Protein AF-A0A2D3D6B4-F1 (afdb_monomer_lite)

Secondary structure (DSSP, 8-state):
--SHHHHHHHHHHHHHHHTT--GGGEEEEEEEETTEEEEEEEETT----HHHHHHSPTT-EEEEEEE-SSS-EEE-SSS---EEEEEEE-HHHHHHHHTTTTSSB-TTSEEEE-HHHHHHHTT-----TTTTTSSTT-------

pLDDT: mean 71.55, std 16.67, range [32.75, 90.31]

Organism: NCBI:txid35760

Foldseek 3Di:
DPPVVLVQLLQLLLLCVVQVHFCLQKWKKWFADVPDIFIWIKRFQDDRDPSSQVSHDPQKGKWFWADDPPFKIATEPDDPGVTGIITGHHNVRVVCRDVRVRRIGGNVRMDTDGQVNVCVVVVHDDDPSGSPPSCVVPDDDDDD

Structure (mmCIF, N/CA/C/O backbone):
data_AF-A0A2D3D6B4-F1
#
_entry.id   AF-A0A2D3D6B4-F1
#
loop_
_atom_site.group_PDB
_atom_site.id
_atom_site.type_symbol
_atom_site.label_atom_id
_atom_site.label_alt_id
_atom_site.label_comp_id
_atom_site.label_asym_id
_atom_site.label_entity_id
_atom_site.label_seq_id
_atom_site.pdbx_PDB_ins_code
_atom_site.Cartn_x
_atom_site.Cartn_y
_atom_site.Cartn_z
_atom_site.occupancy
_atom_site.B_iso_or_equiv
_atom_site.auth_seq_id
_atom_site.auth_comp_id
_atom_site.auth_asym_id
_atom_site.auth_atom_id
_atom_site.pdbx_PDB_model_num
ATOM 1 N N . MET A 1 1 ? 19.799 8.326 -3.200 1.00 36.59 1 MET A N 1
ATOM 2 C CA . MET A 1 1 ? 18.334 8.501 -3.105 1.00 36.59 1 MET A CA 1
ATOM 3 C C . MET A 1 1 ? 17.782 7.408 -2.190 1.00 36.59 1 MET A C 1
ATOM 5 O O . MET A 1 1 ? 17.103 6.511 -2.661 1.00 36.59 1 MET A O 1
ATOM 9 N N . HIS A 1 2 ? 18.175 7.403 -0.911 1.00 46.06 2 HIS A N 1
ATOM 10 C CA . HIS A 1 2 ? 17.950 6.266 0.005 1.00 46.06 2 HIS A CA 1
ATOM 11 C C . HIS A 1 2 ? 17.433 6.697 1.392 1.00 46.06 2 HIS A C 1
ATOM 13 O O . HIS A 1 2 ? 17.432 5.892 2.316 1.00 46.06 2 HIS A O 1
ATOM 19 N N . GLU A 1 3 ? 17.001 7.954 1.540 1.00 49.09 3 GLU A N 1
ATOM 20 C CA . GLU A 1 3 ? 16.430 8.499 2.786 1.00 49.09 3 GLU A CA 1
ATOM 21 C C . GLU A 1 3 ? 14.891 8.407 2.791 1.00 49.09 3 GLU A C 1
ATOM 23 O O . GLU A 1 3 ? 14.293 8.149 3.835 1.00 49.09 3 GLU A O 1
ATOM 28 N N . ASP A 1 4 ? 14.267 8.474 1.610 1.00 57.06 4 ASP A N 1
ATOM 29 C CA . ASP A 1 4 ? 12.810 8.534 1.437 1.00 57.06 4 ASP A CA 1
ATOM 30 C C . ASP A 1 4 ? 12.082 7.308 2.027 1.00 57.06 4 ASP A C 1
ATOM 32 O O . ASP A 1 4 ? 11.051 7.442 2.678 1.00 57.06 4 ASP A O 1
ATOM 36 N N . GLY A 1 5 ? 12.651 6.102 1.904 1.00 60.09 5 GLY A N 1
ATOM 37 C CA . GLY A 1 5 ? 12.009 4.872 2.392 1.00 60.09 5 GLY A CA 1
ATOM 38 C C . GLY A 1 5 ? 11.887 4.768 3.922 1.00 60.09 5 GLY A C 1
ATOM 39 O O . GLY A 1 5 ? 10.937 4.159 4.415 1.00 60.09 5 GLY A O 1
ATOM 40 N N . TYR A 1 6 ? 12.815 5.368 4.681 1.00 60.50 6 TYR A N 1
ATOM 41 C CA . TYR A 1 6 ? 12.760 5.390 6.152 1.00 60.50 6 TYR A CA 1
ATOM 42 C C . TYR A 1 6 ? 11.747 6.414 6.668 1.00 60.50 6 TYR A C 1
ATOM 44 O O . TYR A 1 6 ? 11.043 6.140 7.642 1.00 60.50 6 TYR A O 1
ATOM 52 N N . GLU A 1 7 ? 11.667 7.576 6.019 1.00 65.94 7 GLU A N 1
ATOM 53 C CA . GLU A 1 7 ? 10.713 8.629 6.372 1.00 65.94 7 GLU A CA 1
ATOM 54 C C . GLU A 1 7 ? 9.274 8.185 6.078 1.00 65.94 7 GLU A C 1
ATOM 56 O O . GLU A 1 7 ? 8.397 8.306 6.936 1.00 65.94 7 GLU A O 1
ATOM 61 N N . GLU A 1 8 ? 9.054 7.560 4.918 1.00 72.56 8 GLU A N 1
ATOM 62 C CA . GLU A 1 8 ? 7.771 6.965 4.543 1.00 72.56 8 GLU A CA 1
ATOM 63 C C . GLU A 1 8 ? 7.314 5.902 5.551 1.00 72.56 8 GLU A C 1
ATOM 65 O O . GLU A 1 8 ? 6.176 5.932 6.021 1.00 72.56 8 GLU A O 1
ATOM 70 N N . MET A 1 9 ? 8.211 4.988 5.933 1.00 73.00 9 MET A N 1
ATOM 71 C CA . MET A 1 9 ? 7.922 3.969 6.943 1.00 73.00 9 MET A CA 1
ATOM 72 C C . MET A 1 9 ? 7.570 4.596 8.297 1.00 73.00 9 MET A C 1
ATOM 74 O O . MET A 1 9 ? 6.582 4.203 8.915 1.00 73.00 9 MET A O 1
ATOM 78 N N . GLY A 1 10 ? 8.364 5.568 8.757 1.00 74.81 10 GLY A N 1
ATOM 79 C CA . GLY A 1 10 ? 8.144 6.251 10.032 1.00 74.81 10 GLY A CA 1
ATOM 80 C C . GLY A 1 10 ? 6.776 6.929 10.100 1.00 74.81 10 GLY A C 1
ATOM 81 O O . GLY A 1 10 ? 6.076 6.803 11.104 1.00 74.81 10 GLY A O 1
ATOM 82 N N . ALA A 1 11 ? 6.352 7.567 9.009 1.00 78.75 11 ALA A N 1
ATOM 83 C CA . ALA A 1 11 ? 5.057 8.231 8.933 1.00 78.75 11 ALA A CA 1
ATOM 84 C C . ALA A 1 11 ? 3.875 7.241 8.943 1.00 78.75 11 ALA A C 1
ATOM 86 O O . ALA A 1 11 ? 2.860 7.488 9.597 1.00 78.75 11 ALA A O 1
ATOM 87 N N . VAL A 1 12 ? 3.999 6.098 8.258 1.00 80.19 12 VAL A N 1
ATOM 88 C CA . VAL A 1 12 ? 2.974 5.036 8.292 1.00 80.19 12 VAL A CA 1
ATOM 89 C C . VAL A 1 12 ? 2.881 4.416 9.681 1.00 80.19 12 VAL A C 1
ATOM 91 O O . VAL A 1 12 ? 1.786 4.229 10.203 1.00 80.19 12 VAL A O 1
ATOM 94 N N . CYS A 1 13 ? 4.026 4.145 10.293 1.00 79.38 13 CYS A N 1
ATOM 95 C CA . CYS A 1 13 ? 4.139 3.680 11.665 1.00 79.38 13 CYS A CA 1
ATOM 96 C C . CYS A 1 13 ? 3.407 4.593 12.656 1.00 79.38 13 CYS A C 1
ATOM 98 O O . CYS A 1 13 ? 2.530 4.130 13.385 1.00 79.38 13 CYS A O 1
ATOM 100 N N . GLU A 1 14 ? 3.703 5.895 12.633 1.00 80.62 14 GLU A N 1
ATOM 101 C CA . GLU A 1 14 ? 3.039 6.872 13.502 1.00 80.62 14 GLU A CA 1
ATOM 102 C C . GLU A 1 14 ? 1.520 6.889 13.258 1.00 80.62 14 GLU A C 1
ATOM 104 O O . GLU A 1 14 ? 0.727 6.930 14.201 1.00 80.62 14 GLU A O 1
ATOM 109 N N . ALA A 1 15 ? 1.090 6.806 11.996 1.00 83.56 15 ALA A N 1
ATOM 110 C CA . ALA A 1 15 ? -0.325 6.761 11.648 1.00 83.56 15 ALA A CA 1
ATOM 111 C C . ALA A 1 15 ? -1.033 5.513 12.206 1.00 83.56 15 ALA A C 1
ATOM 113 O O . ALA A 1 15 ? -2.159 5.616 12.702 1.00 83.56 15 ALA A O 1
ATOM 114 N N . LEU A 1 16 ? -0.382 4.346 12.146 1.00 80.62 16 LEU A N 1
ATOM 115 C CA . LEU A 1 16 ? -0.897 3.090 12.695 1.00 80.62 16 LEU A CA 1
ATOM 116 C C . LEU A 1 16 ? -0.987 3.144 14.221 1.00 80.62 16 LEU A C 1
ATOM 118 O O . LEU A 1 16 ? -2.049 2.852 14.773 1.00 80.62 16 LEU A O 1
ATOM 122 N N . GLU A 1 17 ? 0.069 3.605 14.892 1.00 81.62 17 GLU A N 1
ATOM 123 C CA . GLU A 1 17 ? 0.101 3.759 16.349 1.00 81.62 17 GLU A CA 1
ATOM 124 C C . GLU A 1 17 ? -0.995 4.714 16.840 1.00 81.62 17 GLU A C 1
ATOM 126 O O . GLU A 1 17 ? -1.766 4.378 17.742 1.00 81.62 17 GLU A O 1
ATOM 131 N N . ARG A 1 18 ? -1.144 5.879 16.194 1.00 79.94 18 ARG A N 1
ATOM 132 C CA . ARG A 1 18 ? -2.207 6.853 16.506 1.00 79.94 18 ARG A CA 1
ATOM 133 C C . ARG A 1 18 ? -3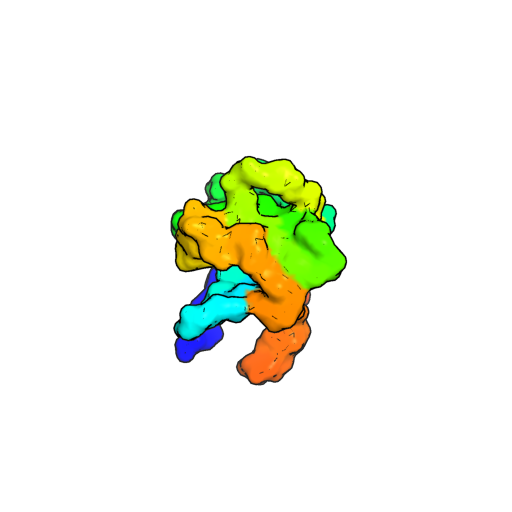.608 6.294 16.291 1.00 79.94 18 ARG A C 1
ATOM 135 O O . ARG A 1 18 ? -4.549 6.719 16.961 1.00 79.94 18 ARG A O 1
ATOM 142 N N . ALA A 1 19 ? -3.755 5.367 15.353 1.00 77.38 19 ALA A N 1
ATOM 143 C CA . ALA A 1 19 ? -5.009 4.688 15.071 1.00 77.38 19 ALA A CA 1
ATOM 144 C C . ALA A 1 19 ? -5.258 3.460 15.966 1.00 77.38 19 ALA A C 1
ATOM 146 O O . ALA A 1 19 ? -6.338 2.873 15.872 1.00 77.38 19 ALA A O 1
ATOM 147 N N . GLY A 1 20 ? -4.300 3.084 16.824 1.00 73.31 20 GLY A N 1
ATOM 148 C CA . GLY A 1 20 ? -4.368 1.894 17.674 1.00 73.31 20 GLY A CA 1
ATOM 149 C C . GLY A 1 20 ? -4.194 0.576 16.911 1.00 73.31 20 GLY A C 1
ATOM 150 O O . GLY A 1 20 ? -4.657 -0.459 17.387 1.00 73.31 20 GLY A O 1
ATOM 151 N N . ALA A 1 21 ? -3.584 0.611 15.724 1.00 77.12 21 ALA A N 1
ATOM 152 C CA . ALA A 1 21 ? -3.255 -0.567 14.931 1.00 77.12 21 ALA A CA 1
ATOM 153 C C . ALA A 1 21 ? -1.827 -1.036 15.246 1.00 77.12 21 ALA A C 1
ATOM 155 O O . ALA A 1 21 ? -0.931 -0.213 15.413 1.00 77.12 21 ALA A O 1
ATOM 156 N N . ASP A 1 22 ? -1.615 -2.352 15.317 1.00 73.88 22 ASP A N 1
ATOM 157 C CA . ASP A 1 22 ? -0.285 -2.920 15.555 1.00 73.88 22 ASP A CA 1
ATOM 158 C C . ASP A 1 22 ? 0.553 -2.872 14.262 1.00 73.88 22 ASP A C 1
ATOM 160 O O . ASP A 1 22 ? 0.182 -3.517 13.275 1.00 73.88 22 ASP A O 1
ATOM 164 N N . PRO A 1 23 ? 1.681 -2.139 14.237 1.00 72.62 23 PRO A N 1
ATOM 165 C CA . PRO A 1 23 ? 2.540 -2.071 13.064 1.00 72.62 23 PRO A CA 1
ATOM 166 C C . PRO A 1 23 ? 3.431 -3.310 12.885 1.00 72.62 23 PRO A C 1
ATOM 168 O O . PRO A 1 23 ? 4.059 -3.447 11.839 1.00 72.62 23 PRO A O 1
ATOM 171 N N . ARG A 1 24 ? 3.498 -4.241 13.851 1.00 70.44 24 ARG A N 1
ATOM 172 C CA . ARG A 1 24 ? 4.396 -5.418 13.800 1.00 70.44 24 ARG A CA 1
ATOM 173 C C . ARG A 1 24 ? 4.105 -6.391 12.656 1.00 70.44 24 ARG A C 1
ATOM 175 O O . ARG A 1 24 ? 4.956 -7.215 12.336 1.00 70.44 24 ARG A O 1
ATOM 182 N N . GLY A 1 25 ? 2.916 -6.313 12.060 1.00 71.81 25 GLY A N 1
ATOM 183 C CA . GLY A 1 25 ? 2.533 -7.090 10.877 1.00 71.81 25 GLY A CA 1
ATOM 184 C C . GLY A 1 25 ? 2.779 -6.375 9.546 1.00 71.81 25 GLY A C 1
ATOM 185 O O . GLY A 1 25 ? 2.437 -6.922 8.499 1.00 71.81 25 GLY A O 1
ATOM 186 N N . LEU A 1 26 ? 3.308 -5.147 9.569 1.00 77.69 26 LEU A N 1
ATOM 187 C CA . LEU A 1 26 ? 3.470 -4.328 8.376 1.00 77.69 26 LEU A CA 1
ATOM 188 C C . LEU A 1 26 ? 4.671 -4.803 7.560 1.00 77.69 26 LEU A C 1
ATOM 190 O O . LEU A 1 26 ? 5.802 -4.836 8.046 1.00 77.69 26 LEU A O 1
ATOM 194 N N . ARG A 1 27 ? 4.426 -5.140 6.295 1.00 80.50 27 ARG A N 1
ATOM 195 C CA . ARG A 1 27 ? 5.466 -5.516 5.333 1.00 80.50 27 ARG A CA 1
ATOM 196 C C . ARG A 1 27 ? 5.471 -4.553 4.161 1.00 80.50 27 ARG A C 1
ATOM 198 O O . ARG A 1 27 ? 4.416 -4.047 3.767 1.00 80.50 27 ARG A O 1
ATOM 205 N N . ARG A 1 28 ? 6.654 -4.323 3.592 1.00 84.56 28 ARG A N 1
ATOM 206 C CA . ARG A 1 28 ? 6.772 -3.617 2.318 1.00 84.56 28 ARG A CA 1
ATOM 207 C C . ARG A 1 28 ? 6.222 -4.532 1.234 1.00 84.56 28 ARG A C 1
ATOM 209 O O . ARG A 1 28 ? 6.607 -5.698 1.164 1.00 84.56 28 ARG A O 1
ATOM 216 N N . ILE A 1 29 ? 5.308 -4.005 0.434 1.00 86.44 29 ILE A N 1
ATOM 217 C CA . ILE A 1 29 ? 4.786 -4.678 -0.752 1.00 86.44 29 ILE A CA 1
ATOM 218 C C . ILE A 1 29 ? 5.301 -3.942 -1.981 1.00 86.44 29 ILE A C 1
ATOM 220 O O . ILE A 1 29 ? 5.293 -2.707 -2.011 1.00 86.44 29 ILE A O 1
ATOM 224 N N . GLU A 1 30 ? 5.772 -4.695 -2.964 1.00 89.94 30 GLU A N 1
ATOM 225 C CA . GLU A 1 30 ? 6.337 -4.176 -4.206 1.00 89.94 30 GLU A CA 1
ATOM 226 C C . GLU A 1 30 ? 5.586 -4.767 -5.396 1.00 89.94 30 GLU A C 1
ATOM 228 O O . GLU A 1 30 ? 5.138 -5.913 -5.356 1.00 89.94 30 GLU A O 1
ATOM 233 N N . PHE A 1 31 ? 5.407 -3.935 -6.417 1.00 89.12 31 PHE A N 1
ATOM 234 C CA . PHE A 1 31 ? 4.727 -4.244 -7.665 1.00 89.12 31 PHE A CA 1
ATOM 235 C C . PHE A 1 31 ? 5.648 -3.874 -8.814 1.00 89.12 31 PHE A C 1
ATOM 237 O O . PHE A 1 31 ? 5.937 -2.687 -9.019 1.00 89.12 31 PHE A O 1
ATOM 244 N N . ASP A 1 32 ? 6.071 -4.870 -9.574 1.00 89.81 32 ASP A N 1
ATOM 245 C CA . ASP A 1 32 ? 6.864 -4.675 -10.772 1.00 89.81 32 ASP A CA 1
ATOM 246 C C . ASP A 1 32 ? 5.929 -4.451 -11.957 1.00 89.81 32 ASP A C 1
ATOM 248 O O . ASP A 1 32 ? 5.196 -5.322 -12.412 1.00 89.81 32 ASP A O 1
ATOM 252 N N . LEU A 1 33 ? 5.915 -3.213 -12.442 1.00 85.88 33 LEU A N 1
ATOM 253 C CA . LEU A 1 33 ? 5.152 -2.811 -13.612 1.00 85.88 33 LEU A CA 1
ATOM 254 C C . LEU A 1 33 ? 6.096 -2.575 -14.792 1.00 85.88 33 LEU A C 1
ATOM 256 O O . LEU A 1 33 ? 7.272 -2.242 -14.605 1.00 85.88 33 LEU A O 1
ATOM 260 N N . PRO A 1 34 ? 5.591 -2.635 -16.036 1.00 84.81 34 PRO A N 1
ATOM 261 C CA . PRO A 1 34 ? 6.386 -2.284 -17.203 1.00 84.81 34 PRO A CA 1
ATOM 262 C C . PRO A 1 34 ? 7.040 -0.899 -17.057 1.00 84.81 34 PRO A C 1
ATOM 264 O O . PRO A 1 34 ? 6.375 0.138 -17.090 1.00 84.81 34 PRO A O 1
ATOM 267 N N . GLY A 1 35 ? 8.365 -0.889 -16.892 1.00 84.75 35 GLY A N 1
ATOM 268 C CA . GLY A 1 35 ? 9.180 0.324 -16.801 1.00 84.75 35 GLY A CA 1
ATOM 269 C C . GLY A 1 35 ? 9.243 1.003 -15.428 1.00 84.75 35 GLY A C 1
ATOM 270 O O . GLY A 1 35 ? 9.856 2.068 -15.344 1.00 84.75 35 GLY A O 1
ATOM 271 N N . ARG A 1 36 ? 8.643 0.440 -14.368 1.00 87.25 36 ARG A N 1
ATOM 272 C CA . ARG A 1 36 ? 8.763 0.972 -12.997 1.00 87.25 36 ARG A CA 1
ATOM 273 C C . ARG A 1 36 ? 8.389 -0.059 -11.932 1.00 87.25 36 ARG A C 1
ATOM 275 O O . ARG A 1 36 ? 7.443 -0.809 -12.120 1.00 87.25 36 ARG A O 1
ATOM 282 N N . THR A 1 37 ? 9.019 0.031 -10.770 1.00 88.44 37 THR A N 1
ATOM 283 C CA . THR A 1 37 ? 8.557 -0.652 -9.555 1.00 88.44 37 THR A CA 1
ATOM 284 C C . THR A 1 37 ? 7.808 0.352 -8.684 1.00 88.44 37 THR A C 1
ATOM 286 O O . THR A 1 37 ? 8.283 1.472 -8.474 1.00 88.44 37 THR A O 1
ATOM 289 N N . LEU A 1 38 ? 6.618 -0.015 -8.213 1.00 90.19 38 LEU A N 1
ATOM 290 C CA . LEU A 1 38 ? 5.858 0.755 -7.228 1.00 90.19 38 LEU A CA 1
ATOM 291 C C . LEU A 1 38 ? 5.871 0.018 -5.896 1.00 90.19 38 LEU A C 1
ATOM 293 O O . LEU A 1 38 ? 5.756 -1.202 -5.859 1.00 90.19 38 LEU A O 1
ATOM 297 N N . HIS A 1 39 ? 5.956 0.759 -4.798 1.00 89.25 39 HIS A N 1
ATOM 298 C CA . HIS A 1 39 ? 5.962 0.179 -3.461 1.00 89.25 39 HIS A CA 1
ATOM 299 C C . HIS A 1 39 ? 4.896 0.799 -2.567 1.00 89.25 39 HIS A C 1
ATOM 301 O O . HIS A 1 39 ? 4.423 1.916 -2.785 1.00 89.25 39 HIS A O 1
ATOM 307 N N . GLY A 1 40 ? 4.530 0.053 -1.537 1.00 89.00 40 GLY A N 1
ATOM 308 C CA . GLY A 1 40 ? 3.661 0.492 -0.460 1.00 89.00 40 GLY A CA 1
ATOM 309 C C . GLY A 1 40 ? 3.866 -0.375 0.771 1.00 89.00 40 GLY A C 1
ATOM 310 O O . GLY A 1 40 ? 4.874 -1.073 0.904 1.00 89.00 40 GLY A O 1
ATOM 311 N N . TRP A 1 41 ? 2.881 -0.356 1.661 1.00 87.06 41 TRP A N 1
ATOM 312 C CA . TRP A 1 41 ? 2.901 -1.160 2.878 1.00 87.06 41 TRP A CA 1
ATOM 313 C C . TRP A 1 41 ? 1.607 -1.936 3.024 1.00 87.06 41 TRP A C 1
ATOM 315 O O . TRP A 1 41 ? 0.544 -1.410 2.715 1.00 87.06 41 TRP A O 1
ATOM 325 N N . ALA A 1 42 ? 1.668 -3.167 3.510 1.00 85.75 42 ALA A N 1
ATOM 326 C CA . ALA A 1 42 ? 0.476 -3.979 3.695 1.00 85.75 42 ALA A CA 1
ATOM 327 C C . ALA A 1 42 ? 0.531 -4.798 4.985 1.00 85.75 42 ALA A C 1
ATOM 329 O O . ALA A 1 42 ? 1.601 -5.207 5.440 1.00 85.75 42 ALA A O 1
ATOM 330 N N . LEU A 1 43 ? -0.652 -5.015 5.559 1.00 78.69 43 LEU A N 1
ATOM 331 C CA . LEU A 1 43 ? -0.883 -5.979 6.631 1.00 78.69 43 LEU A CA 1
ATOM 332 C C . LEU A 1 43 ? -1.473 -7.246 6.016 1.00 78.69 43 LEU A C 1
ATOM 334 O O . LEU A 1 43 ? -2.599 -7.211 5.516 1.00 78.69 43 LEU A O 1
ATOM 338 N N . ASP A 1 44 ? -0.723 -8.345 6.055 1.00 70.19 44 ASP A N 1
ATOM 339 C CA . ASP A 1 44 ? -1.215 -9.637 5.564 1.00 70.19 44 ASP A CA 1
ATOM 340 C C . ASP A 1 44 ? -2.400 -10.112 6.405 1.00 70.19 44 ASP A C 1
ATOM 342 O O . ASP A 1 44 ? -2.385 -9.972 7.630 1.00 70.19 44 ASP A O 1
ATOM 346 N N . ASP A 1 45 ? -3.431 -10.632 5.741 1.00 70.00 45 ASP A N 1
ATOM 347 C CA . ASP A 1 45 ? -4.663 -11.131 6.367 1.00 70.00 45 ASP A CA 1
ATOM 348 C C . ASP A 1 45 ? -5.338 -10.133 7.334 1.00 70.00 45 ASP A C 1
ATOM 350 O O . ASP A 1 45 ? -6.040 -10.506 8.279 1.00 70.00 45 ASP A O 1
ATOM 354 N N . GLY A 1 46 ? -5.131 -8.832 7.100 1.00 72.94 46 GLY A N 1
ATOM 355 C CA . GLY A 1 46 ? -5.524 -7.759 8.005 1.00 72.94 46 GLY A CA 1
ATOM 356 C C . GLY A 1 46 ? -6.416 -6.704 7.359 1.00 72.94 46 GLY A C 1
ATOM 357 O O . GLY A 1 46 ? -6.274 -6.349 6.187 1.00 72.94 46 GLY A O 1
ATOM 358 N N . ARG A 1 47 ? -7.329 -6.144 8.161 1.00 80.06 47 ARG A N 1
ATOM 359 C CA . ARG A 1 47 ? -8.009 -4.879 7.854 1.00 80.06 47 ARG A CA 1
ATOM 360 C C . ARG A 1 47 ? -7.459 -3.779 8.735 1.00 80.06 47 ARG A C 1
ATOM 362 O O . ARG A 1 47 ? -7.363 -3.939 9.951 1.00 80.06 47 ARG A O 1
ATOM 369 N N . LEU A 1 48 ? -7.171 -2.644 8.124 1.00 80.38 48 LEU A N 1
ATOM 370 C CA . LEU A 1 48 ? -6.786 -1.446 8.837 1.00 80.38 48 LEU A CA 1
ATOM 371 C C . LEU A 1 48 ? -8.032 -0.745 9.392 1.00 80.38 48 LEU A C 1
ATOM 373 O O . LEU A 1 48 ? -9.030 -0.588 8.676 1.00 80.38 48 LEU A O 1
ATOM 377 N N . PRO A 1 49 ? -7.993 -0.277 10.652 1.00 80.75 49 PRO A N 1
ATOM 378 C CA . PRO A 1 49 ? -9.037 0.578 11.194 1.00 80.75 49 PRO A CA 1
ATOM 379 C C . PRO A 1 49 ? -9.289 1.795 10.298 1.00 80.75 49 PRO A C 1
ATOM 381 O O . PRO A 1 49 ? -8.360 2.389 9.751 1.00 80.75 49 PRO A O 1
ATOM 384 N N . GLN A 1 50 ? -10.546 2.230 10.188 1.00 79.56 50 GLN A N 1
ATOM 385 C CA . GLN A 1 50 ? -10.889 3.415 9.391 1.00 79.56 50 GLN A CA 1
ATOM 386 C C . GLN A 1 50 ? -10.145 4.677 9.868 1.00 79.56 50 GLN A C 1
ATOM 388 O O . GLN A 1 50 ? -9.825 5.536 9.049 1.00 79.56 50 GLN A O 1
ATOM 393 N N . SER A 1 51 ? -9.817 4.758 11.161 1.00 80.88 51 SER A N 1
ATOM 394 C CA . SER A 1 51 ? -9.008 5.824 11.766 1.00 80.88 51 SER A CA 1
ATOM 395 C C . SER A 1 51 ? -7.606 5.949 11.159 1.00 80.88 51 SER A C 1
ATOM 397 O O . SER A 1 51 ? -7.071 7.056 11.115 1.00 80.88 51 SER A O 1
ATOM 399 N N . VAL A 1 52 ? -7.035 4.865 10.616 1.00 83.00 52 VAL A N 1
ATOM 400 C CA . VAL A 1 52 ? -5.743 4.899 9.909 1.00 83.00 52 VAL A CA 1
ATOM 401 C C . VAL A 1 52 ? -5.835 5.805 8.685 1.00 83.00 52 VAL A C 1
ATOM 403 O O . VAL A 1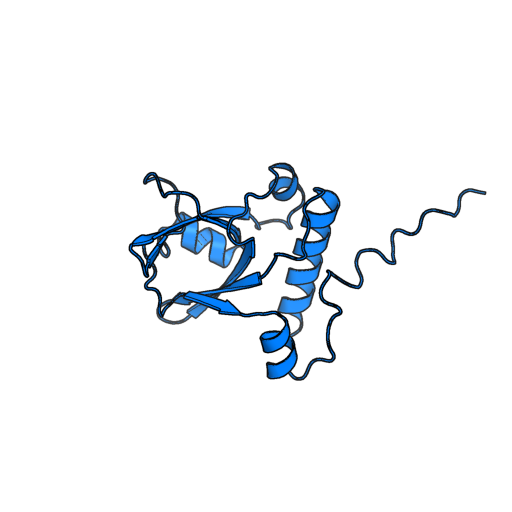 52 ? -4.951 6.621 8.457 1.00 83.00 52 VAL A O 1
ATOM 406 N N . ARG A 1 53 ? -6.945 5.755 7.935 1.00 80.94 53 ARG A N 1
ATOM 407 C CA . ARG A 1 53 ? -7.127 6.558 6.709 1.00 80.94 53 ARG A CA 1
ATOM 408 C C . ARG A 1 53 ? -7.015 8.059 6.961 1.00 80.94 53 ARG A C 1
ATOM 410 O O . ARG A 1 53 ? -6.584 8.786 6.079 1.00 80.94 53 ARG A O 1
ATOM 417 N N . THR A 1 54 ? -7.416 8.511 8.146 1.00 81.81 54 THR A N 1
ATOM 418 C CA . THR A 1 54 ? -7.335 9.919 8.555 1.00 81.81 54 THR A CA 1
ATOM 419 C C . THR A 1 54 ? -6.009 10.287 9.218 1.00 81.81 54 THR A C 1
ATOM 421 O O . THR A 1 54 ? -5.736 11.470 9.388 1.00 81.81 54 THR A O 1
ATOM 424 N N . ALA A 1 55 ? -5.215 9.294 9.622 1.00 83.50 55 ALA A N 1
ATOM 425 C CA . ALA A 1 55 ? -3.917 9.489 10.260 1.00 83.50 55 ALA A CA 1
ATOM 426 C C . ALA A 1 55 ? -2.747 9.427 9.263 1.00 83.50 55 ALA A C 1
ATOM 428 O O . ALA A 1 55 ? -1.652 9.867 9.597 1.00 83.50 55 ALA A O 1
ATOM 429 N N . LEU A 1 56 ? -2.973 8.889 8.059 1.00 84.56 56 LEU A N 1
ATOM 430 C CA . LEU A 1 56 ? -1.955 8.777 7.019 1.00 84.56 56 LEU A CA 1
ATOM 431 C C . LEU A 1 56 ? -1.501 10.148 6.477 1.00 84.56 56 LEU A C 1
ATOM 433 O O . LEU A 1 56 ? -2.284 11.104 6.480 1.00 84.56 56 LEU A O 1
ATOM 437 N N . PRO A 1 57 ? -0.264 10.238 5.950 1.00 81.56 57 PRO A N 1
ATOM 438 C CA . PRO A 1 57 ? 0.230 11.436 5.279 1.00 81.56 57 PRO A CA 1
ATOM 439 C C . PRO A 1 57 ? -0.663 11.879 4.115 1.00 81.56 57 PRO A C 1
ATOM 441 O O . PRO A 1 57 ? -1.375 11.086 3.496 1.00 81.56 57 PRO A O 1
ATOM 444 N N . HIS A 1 58 ? -0.610 13.166 3.774 1.00 80.31 58 HIS A N 1
ATOM 445 C CA . HIS A 1 58 ? -1.431 13.702 2.691 1.00 80.31 58 HIS A CA 1
ATOM 446 C C . HIS A 1 58 ? -1.150 12.983 1.358 1.00 80.31 58 HIS A C 1
ATOM 448 O O . HIS A 1 58 ? -0.002 12.836 0.946 1.00 80.31 58 HIS A O 1
ATOM 454 N N . GLY A 1 59 ? -2.212 12.569 0.660 1.00 79.62 59 GLY A N 1
ATOM 455 C CA . GLY A 1 59 ? -2.125 11.855 -0.619 1.00 79.62 59 GLY A CA 1
ATOM 456 C C . GLY A 1 59 ? -1.899 10.346 -0.493 1.00 79.62 59 GLY A C 1
ATOM 457 O O . GLY A 1 59 ? -1.986 9.643 -1.496 1.00 79.62 59 GLY A O 1
ATOM 458 N N . TRP A 1 60 ? -1.668 9.839 0.718 1.00 87.38 60 TRP A N 1
ATOM 459 C CA . TRP A 1 60 ? -1.646 8.408 0.989 1.00 87.38 60 TRP A CA 1
ATOM 460 C C . TRP A 1 60 ? -3.061 7.883 1.215 1.00 87.38 60 TRP A C 1
ATOM 462 O O . TRP A 1 60 ? -3.967 8.613 1.626 1.00 87.38 60 TRP A O 1
ATOM 472 N N . GLY A 1 61 ? -3.269 6.594 0.967 1.00 86.75 61 GLY A N 1
ATOM 473 C CA . GLY A 1 61 ? -4.581 5.990 1.150 1.00 86.75 61 GLY A CA 1
ATOM 474 C C . GLY A 1 61 ? -4.530 4.507 1.455 1.00 86.75 61 GLY A C 1
ATOM 475 O O . GLY A 1 61 ? -3.584 3.816 1.107 1.00 86.75 61 GLY A O 1
ATOM 476 N N . VAL A 1 62 ? -5.600 4.010 2.076 1.00 87.56 62 VAL A N 1
ATOM 477 C CA . VAL A 1 62 ? -5.809 2.570 2.247 1.00 87.56 62 VAL A CA 1
ATOM 478 C C . VAL A 1 62 ? -6.643 2.040 1.085 1.00 87.56 62 VAL A C 1
ATOM 480 O O . VAL A 1 62 ? -7.737 2.557 0.806 1.00 87.56 62 VAL A O 1
ATOM 483 N N . ARG A 1 63 ? -6.143 1.005 0.415 1.00 87.31 63 ARG A N 1
ATOM 484 C CA . ARG A 1 63 ? -6.814 0.297 -0.674 1.00 87.31 63 ARG A CA 1
ATOM 485 C C . ARG A 1 63 ? -6.877 -1.196 -0.350 1.00 87.31 63 ARG A C 1
ATOM 487 O O . ARG A 1 63 ? -5.858 -1.767 0.023 1.00 87.31 63 ARG A O 1
ATOM 494 N N . PRO A 1 64 ? -8.056 -1.828 -0.453 1.00 85.12 64 PRO A N 1
ATOM 495 C CA . PRO A 1 64 ? -8.147 -3.264 -0.270 1.00 85.12 64 PRO A CA 1
ATOM 496 C C . PRO A 1 64 ? -7.481 -3.968 -1.452 1.00 85.12 64 PRO A C 1
ATOM 498 O O . PRO A 1 64 ? -7.655 -3.561 -2.604 1.00 85.12 64 PRO A O 1
ATOM 501 N N . ALA A 1 65 ? -6.780 -5.049 -1.153 1.00 81.75 65 ALA A N 1
ATOM 502 C CA . ALA A 1 65 ? -6.301 -5.999 -2.133 1.00 81.75 65 ALA A CA 1
ATOM 503 C C . ALA A 1 65 ? -6.764 -7.403 -1.762 1.00 81.75 65 ALA A C 1
ATOM 505 O O . ALA A 1 65 ? -7.139 -7.715 -0.624 1.00 81.75 65 ALA A O 1
ATOM 506 N N . ALA A 1 66 ? -6.773 -8.250 -2.768 1.00 79.00 66 ALA A N 1
ATOM 507 C CA . ALA A 1 66 ? -7.245 -9.606 -2.654 1.00 79.00 66 ALA A CA 1
ATOM 508 C C . ALA A 1 66 ? -6.457 -10.489 -3.597 1.00 79.00 66 ALA A C 1
ATOM 510 O O . ALA A 1 66 ? -6.043 -10.058 -4.675 1.00 79.00 66 ALA A O 1
ATOM 511 N N . GLN A 1 67 ? -6.281 -11.726 -3.166 1.00 69.94 67 GLN A N 1
ATOM 512 C CA . GLN A 1 67 ? -5.751 -12.768 -4.017 1.00 69.94 67 GLN A CA 1
ATOM 513 C C . GLN A 1 67 ? -6.889 -13.281 -4.905 1.00 69.94 67 GLN A C 1
ATOM 515 O O . GLN A 1 67 ? -8.008 -13.486 -4.426 1.00 69.94 67 GLN A O 1
ATOM 520 N N . GLY A 1 68 ? -6.620 -13.373 -6.203 1.00 64.81 68 GLY A N 1
ATOM 521 C CA . GLY A 1 68 ? -7.510 -13.932 -7.209 1.00 64.81 68 GLY A CA 1
ATOM 522 C C . GLY A 1 68 ? -7.449 -15.458 -7.193 1.00 64.81 68 GLY A C 1
ATOM 523 O O . GLY A 1 68 ? -7.831 -16.083 -6.206 1.00 64.81 68 GLY A O 1
ATOM 524 N N . ASP A 1 69 ? -6.998 -16.055 -8.296 1.00 62.88 69 ASP A N 1
ATOM 525 C CA . ASP A 1 69 ? -6.523 -17.442 -8.294 1.00 62.88 69 ASP A CA 1
ATOM 526 C C . ASP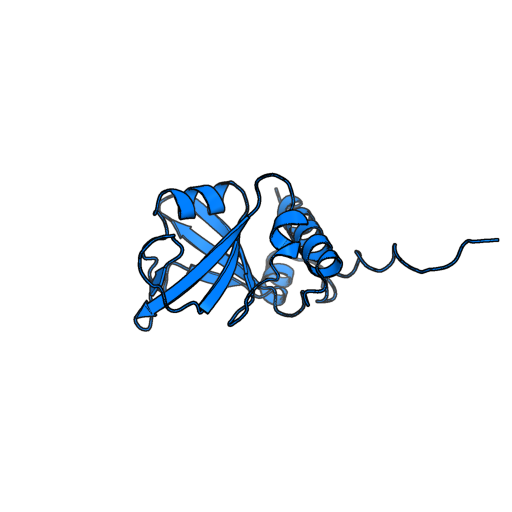 A 1 69 ? -5.200 -17.554 -7.505 1.00 62.88 69 ASP A C 1
ATOM 528 O O . ASP A 1 69 ? -4.719 -16.562 -6.953 1.00 62.88 69 ASP A O 1
ATOM 532 N N . ASP A 1 70 ? -4.658 -18.770 -7.360 1.00 58.84 70 ASP A N 1
ATOM 533 C CA . ASP A 1 70 ? -3.570 -19.078 -6.415 1.00 58.84 70 ASP A CA 1
ATOM 534 C C . ASP A 1 70 ? -2.321 -18.175 -6.559 1.00 58.84 70 ASP A C 1
ATOM 536 O O . ASP A 1 70 ? -1.536 -18.096 -5.612 1.00 58.84 70 ASP A O 1
ATOM 540 N N . GLU A 1 71 ? -2.164 -17.421 -7.657 1.00 69.94 71 GLU A N 1
ATOM 541 C CA . GLU A 1 71 ? -0.965 -16.622 -7.943 1.00 69.94 71 GLU A CA 1
ATOM 542 C C . GLU A 1 71 ? -1.234 -15.129 -8.243 1.00 69.94 71 GLU A C 1
ATOM 544 O O . GLU A 1 71 ? -0.346 -14.309 -8.018 1.00 69.94 71 GLU A O 1
ATOM 549 N N . THR A 1 72 ? -2.435 -14.704 -8.656 1.00 77.50 72 THR A N 1
ATOM 550 C CA . THR A 1 72 ? -2.683 -13.286 -8.997 1.00 77.50 72 THR A CA 1
ATOM 551 C C . THR A 1 72 ? -3.105 -12.430 -7.789 1.00 77.50 72 THR A C 1
ATOM 553 O O . THR A 1 72 ? -4.015 -12.790 -7.038 1.00 77.50 72 THR A O 1
ATOM 556 N N . LEU A 1 73 ? -2.536 -11.225 -7.634 1.00 79.94 73 LEU A N 1
ATOM 557 C CA . LEU A 1 73 ? -3.053 -10.182 -6.733 1.00 79.94 73 LEU A CA 1
ATOM 558 C C . LEU A 1 73 ? -3.842 -9.130 -7.519 1.00 79.94 73 LEU A C 1
ATOM 560 O O . LEU A 1 73 ? -3.394 -8.619 -8.541 1.00 79.94 73 LEU A O 1
ATOM 564 N N . SER A 1 74 ? -5.014 -8.755 -7.010 1.00 79.25 74 SER A N 1
ATOM 565 C CA . SER A 1 74 ? -5.827 -7.666 -7.552 1.00 79.25 74 SER A CA 1
ATOM 566 C C . SER A 1 74 ? -6.019 -6.576 -6.500 1.00 79.25 74 SER A C 1
ATOM 568 O O . SER A 1 74 ? -6.651 -6.794 -5.460 1.00 79.25 74 SER A O 1
ATOM 570 N N . ALA A 1 75 ? -5.541 -5.372 -6.809 1.00 76.00 75 ALA A N 1
ATOM 571 C CA . ALA A 1 75 ? -5.786 -4.151 -6.054 1.00 76.00 75 ALA A CA 1
ATOM 572 C C . ALA A 1 75 ? -6.625 -3.193 -6.916 1.00 76.00 75 ALA A C 1
ATOM 574 O O . ALA A 1 75 ? -6.154 -2.637 -7.904 1.00 76.00 75 ALA A O 1
ATOM 575 N N . GLY A 1 76 ? -7.899 -3.008 -6.561 1.00 69.12 76 GLY A N 1
ATOM 576 C CA . GLY A 1 76 ? -8.809 -2.181 -7.354 1.00 69.12 76 GLY A CA 1
ATOM 577 C C . GLY A 1 76 ? -10.271 -2.287 -6.925 1.00 69.12 76 GLY A C 1
ATOM 578 O O . GLY A 1 76 ? -10.745 -3.324 -6.459 1.00 69.12 76 GLY A O 1
ATOM 579 N N . HIS A 1 77 ? -10.999 -1.180 -7.056 1.00 54.97 77 HIS A N 1
ATOM 580 C CA . HIS A 1 77 ? -12.402 -1.070 -6.668 1.00 54.97 77 HIS A CA 1
ATOM 581 C C . HIS A 1 77 ? -13.313 -1.614 -7.780 1.00 54.97 77 HIS A C 1
ATOM 583 O O . HIS A 1 77 ? -13.319 -1.075 -8.882 1.00 54.97 77 HIS A O 1
ATOM 589 N N . GLY A 1 78 ? -14.128 -2.638 -7.498 1.00 53.12 78 GLY A N 1
ATOM 590 C CA . GLY A 1 78 ? -15.327 -2.895 -8.314 1.00 53.12 78 GLY A CA 1
ATOM 591 C C . GLY A 1 78 ? -15.666 -4.337 -8.685 1.00 53.12 78 GLY A C 1
ATOM 592 O O . GLY A 1 78 ? -16.724 -4.554 -9.270 1.00 53.12 78 GLY A O 1
ATOM 593 N N . ARG A 1 79 ? -14.860 -5.342 -8.338 1.00 50.84 79 ARG A N 1
ATOM 594 C CA . ARG A 1 79 ? -15.233 -6.747 -8.581 1.00 50.84 79 ARG A CA 1
ATOM 595 C C . ARG A 1 79 ? -14.988 -7.590 -7.350 1.00 50.84 79 ARG A C 1
ATOM 597 O O . ARG A 1 79 ? -13.910 -8.134 -7.269 1.00 50.84 79 ARG A O 1
ATOM 604 N N . LEU A 1 80 ? -15.956 -7.644 -6.420 1.00 49.75 80 LEU A N 1
ATOM 605 C CA . LEU A 1 80 ? -16.045 -8.572 -5.267 1.00 49.75 80 LEU A CA 1
ATOM 606 C C . LEU A 1 80 ? -14.787 -9.426 -5.062 1.00 49.75 80 LEU A C 1
ATOM 608 O O . LEU A 1 80 ? -14.784 -10.629 -5.307 1.00 49.75 80 LEU A O 1
ATOM 612 N N . VAL A 1 81 ? -13.703 -8.768 -4.672 1.00 53.84 81 VAL A N 1
ATOM 613 C CA . VAL A 1 81 ? -12.432 -9.441 -4.491 1.00 53.84 81 VAL A CA 1
ATOM 614 C C . VAL A 1 81 ? -12.459 -9.900 -3.043 1.00 53.84 81 VAL A C 1
ATOM 616 O O . VAL A 1 81 ? -12.705 -9.083 -2.148 1.00 53.84 81 VAL A O 1
ATOM 619 N N . GLY A 1 82 ? -12.341 -11.208 -2.815 1.00 60.78 82 GLY A N 1
ATOM 620 C CA . GLY A 1 82 ? -12.283 -11.778 -1.474 1.00 60.78 82 GLY A CA 1
ATOM 621 C C . GLY A 1 82 ? -11.122 -11.132 -0.736 1.00 60.78 82 GLY A C 1
ATOM 622 O O . GLY A 1 82 ? -9.973 -11.434 -1.019 1.00 60.78 82 GLY A O 1
ATOM 623 N N . HIS A 1 83 ? -11.424 -10.150 0.115 1.00 70.19 83 HIS A N 1
ATOM 624 C CA . HIS A 1 83 ? -10.410 -9.329 0.771 1.00 70.19 83 HIS A CA 1
ATOM 625 C C . HIS A 1 83 ? -9.358 -10.218 1.435 1.00 70.19 83 HIS A C 1
ATOM 627 O O . HIS A 1 83 ? -9.716 -11.082 2.233 1.00 70.19 83 HIS A O 1
ATOM 633 N N . ARG A 1 84 ? -8.091 -9.975 1.092 1.00 77.25 84 ARG A N 1
ATOM 634 C CA . ARG A 1 84 ? -6.936 -10.610 1.726 1.00 77.25 84 ARG A CA 1
ATOM 635 C C . ARG A 1 84 ? -6.221 -9.623 2.637 1.00 77.25 84 ARG A C 1
ATOM 637 O O . ARG A 1 84 ? -5.930 -9.938 3.777 1.00 77.25 84 ARG A O 1
ATOM 644 N N . MET A 1 85 ? -5.959 -8.411 2.155 1.00 85.00 85 MET A N 1
ATOM 645 C CA . MET A 1 85 ? -5.131 -7.442 2.873 1.00 85.00 85 MET A CA 1
ATOM 646 C C . MET A 1 85 ? -5.549 -6.006 2.575 1.00 85.00 85 MET A C 1
ATOM 648 O O . MET A 1 85 ? -6.158 -5.714 1.544 1.00 85.00 85 MET A O 1
ATOM 652 N N . ASP A 1 86 ? -5.184 -5.094 3.467 1.00 87.12 86 ASP A N 1
ATOM 653 C CA . ASP A 1 86 ? -5.224 -3.660 3.205 1.00 87.12 86 ASP A CA 1
ATOM 654 C C . ASP A 1 86 ? -3.819 -3.147 2.859 1.00 87.12 86 ASP A C 1
ATOM 656 O O . ASP A 1 86 ? -2.862 -3.370 3.602 1.00 87.12 86 ASP A O 1
ATOM 660 N N . ILE A 1 87 ? -3.722 -2.429 1.738 1.00 88.62 87 ILE A N 1
ATOM 661 C CA . ILE A 1 87 ? -2.512 -1.755 1.267 1.00 88.62 87 ILE A CA 1
ATOM 662 C C . ILE A 1 87 ? -2.591 -0.276 1.640 1.00 88.62 87 ILE A C 1
ATOM 664 O O . ILE A 1 87 ? -3.508 0.437 1.230 1.00 88.62 87 ILE A O 1
ATOM 668 N N . VAL A 1 88 ? -1.605 0.199 2.387 1.00 90.31 88 VAL A N 1
ATOM 669 C CA . VAL A 1 88 ? -1.263 1.608 2.554 1.00 90.31 88 VAL A CA 1
ATOM 670 C C . VAL A 1 88 ? -0.430 2.038 1.347 1.00 90.31 88 VAL A C 1
ATOM 672 O O . VAL A 1 88 ? 0.736 1.666 1.202 1.00 90.31 88 VAL A O 1
ATOM 675 N N . ALA A 1 89 ? -1.056 2.805 0.462 1.00 89.88 89 ALA A N 1
ATOM 676 C CA . ALA A 1 89 ? -0.500 3.203 -0.817 1.00 89.88 89 ALA A CA 1
ATOM 677 C C . ALA A 1 89 ? -0.041 4.674 -0.800 1.00 89.88 89 ALA A C 1
ATOM 679 O O . ALA A 1 89 ? -0.872 5.548 -0.515 1.00 89.88 89 ALA A O 1
ATOM 680 N N . PRO A 1 90 ? 1.231 4.971 -1.138 1.00 89.25 90 PRO A N 1
ATOM 681 C CA . PRO A 1 90 ? 1.662 6.327 -1.479 1.00 89.25 90 PRO A CA 1
ATOM 682 C C . PRO A 1 90 ? 0.984 6.812 -2.774 1.00 89.25 90 PRO A C 1
ATOM 684 O O . PRO A 1 90 ? 0.428 5.993 -3.512 1.00 89.25 90 PRO A O 1
ATOM 687 N N . PRO A 1 91 ? 1.052 8.117 -3.108 1.00 89.19 91 PRO A N 1
ATOM 688 C CA . PRO A 1 91 ? 0.295 8.701 -4.219 1.00 89.19 91 PRO A CA 1
ATOM 689 C C . PRO A 1 91 ? 0.429 7.960 -5.558 1.00 89.19 91 PRO A C 1
ATOM 691 O O . PRO A 1 91 ? -0.578 7.695 -6.208 1.00 89.19 91 PRO A O 1
ATOM 694 N N . ALA A 1 92 ? 1.645 7.562 -5.946 1.00 89.19 92 ALA A N 1
ATOM 695 C CA . ALA A 1 92 ? 1.882 6.862 -7.212 1.00 89.19 92 ALA A CA 1
ATOM 696 C C . ALA A 1 92 ? 1.266 5.450 -7.242 1.00 89.19 92 ALA A C 1
ATOM 698 O O . ALA A 1 92 ? 0.725 5.029 -8.265 1.00 89.19 92 ALA A O 1
ATOM 699 N N . LEU A 1 93 ? 1.317 4.725 -6.117 1.00 89.62 93 LEU A N 1
ATOM 700 C CA . LEU A 1 93 ? 0.675 3.417 -5.991 1.00 89.62 93 LEU A CA 1
ATOM 701 C C . LEU A 1 93 ? -0.849 3.563 -5.932 1.00 89.62 93 LEU A C 1
ATOM 703 O O . LEU A 1 93 ? -1.564 2.798 -6.573 1.00 89.62 93 LEU A O 1
ATOM 707 N N . ALA A 1 94 ? -1.353 4.570 -5.216 1.00 88.81 94 ALA A N 1
ATOM 708 C CA . ALA A 1 94 ? -2.779 4.863 -5.147 1.00 88.81 94 ALA A CA 1
ATOM 709 C C . ALA A 1 94 ? -3.347 5.179 -6.538 1.00 88.81 94 ALA A C 1
ATOM 711 O O . ALA A 1 94 ? -4.378 4.626 -6.911 1.00 88.81 94 ALA A O 1
ATOM 712 N N . GLU A 1 95 ? -2.643 5.983 -7.337 1.00 89.44 95 GLU A N 1
ATOM 713 C CA . GLU A 1 95 ? -3.013 6.264 -8.725 1.00 89.44 95 GLU A CA 1
ATOM 714 C C . GLU A 1 95 ? -3.007 4.994 -9.591 1.00 89.44 95 GLU A C 1
ATOM 716 O O . GLU A 1 95 ? -3.948 4.76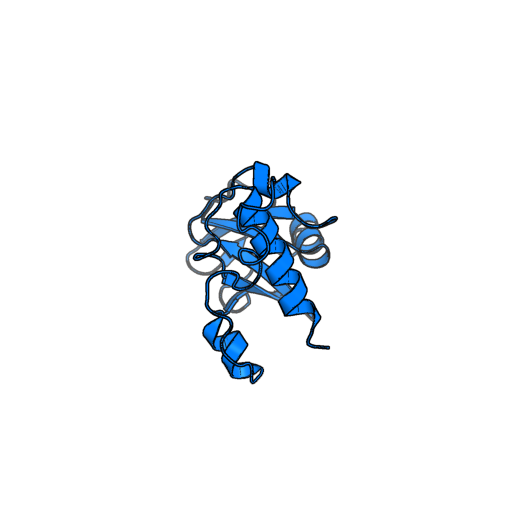4 -10.350 1.00 89.44 95 GLU A O 1
ATOM 721 N N . ALA A 1 96 ? -1.994 4.130 -9.466 1.00 89.06 96 ALA A N 1
ATOM 722 C CA . ALA A 1 96 ? -1.943 2.862 -10.199 1.00 89.06 96 ALA A CA 1
ATOM 723 C C . ALA A 1 96 ? -3.118 1.926 -9.846 1.00 89.06 96 ALA A C 1
ATOM 725 O O . ALA A 1 96 ? -3.699 1.300 -10.734 1.00 89.06 96 ALA A O 1
ATOM 726 N N . ILE A 1 97 ? -3.510 1.872 -8.570 1.00 87.50 97 ILE A N 1
ATOM 727 C CA . ILE A 1 97 ? -4.698 1.137 -8.110 1.00 87.50 97 ILE A CA 1
ATOM 728 C C . ILE A 1 97 ? -5.975 1.758 -8.691 1.00 87.50 97 ILE A C 1
ATOM 730 O O . ILE A 1 97 ? -6.821 1.052 -9.239 1.00 87.50 97 ILE A O 1
ATOM 734 N N . ASP A 1 98 ? -6.114 3.080 -8.595 1.00 85.69 98 ASP A N 1
ATOM 735 C CA . ASP A 1 98 ? -7.334 3.794 -8.982 1.00 85.69 98 ASP A CA 1
ATOM 736 C C . ASP A 1 98 ? -7.538 3.818 -10.515 1.00 85.69 98 ASP A C 1
ATOM 738 O O . ASP A 1 98 ? -8.673 3.849 -10.991 1.00 85.69 98 ASP A O 1
ATOM 742 N N . THR A 1 99 ? -6.457 3.735 -11.297 1.00 86.81 99 THR A N 1
ATOM 743 C CA . THR A 1 99 ? -6.482 3.612 -12.770 1.00 86.81 99 THR A CA 1
ATOM 744 C C . THR A 1 99 ? -6.648 2.173 -13.268 1.00 86.81 99 THR A C 1
ATOM 746 O O . THR A 1 99 ? -6.837 1.960 -14.466 1.00 86.81 99 THR A O 1
ATOM 749 N N . GLY A 1 100 ? -6.610 1.183 -12.369 1.00 85.12 100 GLY A N 1
ATOM 750 C CA . GLY A 1 100 ? -6.760 -0.232 -12.708 1.00 85.12 100 GLY A CA 1
ATOM 751 C C . GLY A 1 100 ? -5.494 -0.900 -13.249 1.00 85.12 100 GLY A C 1
ATOM 752 O O . GLY A 1 100 ? -5.577 -2.019 -13.747 1.00 85.12 100 GLY A O 1
ATOM 753 N N . ALA A 1 101 ? -4.324 -0.264 -13.131 1.00 85.88 101 ALA A N 1
ATOM 754 C CA . ALA A 1 101 ? -3.048 -0.873 -13.515 1.00 85.88 101 ALA A CA 1
ATOM 755 C C . ALA A 1 101 ? -2.696 -2.106 -12.660 1.00 85.88 101 ALA A C 1
ATOM 757 O O . ALA A 1 101 ? -1.926 -2.945 -13.107 1.00 85.88 101 ALA A O 1
ATOM 758 N N . LEU A 1 102 ? -3.285 -2.226 -11.462 1.00 85.25 102 LEU A N 1
ATOM 759 C CA . LEU A 1 102 ? -3.140 -3.376 -10.559 1.00 85.25 102 LEU A CA 1
ATOM 760 C C . LEU A 1 102 ? -4.405 -4.250 -10.485 1.00 85.25 102 LEU A C 1
ATOM 762 O O . LEU A 1 102 ? -4.639 -4.932 -9.489 1.00 85.25 102 LEU A O 1
ATOM 766 N N . ALA A 1 103 ? -5.250 -4.226 -11.523 1.00 81.19 103 ALA A N 1
ATOM 767 C CA . ALA A 1 103 ? -6.473 -5.033 -11.563 1.00 81.19 103 ALA A CA 1
ATOM 768 C C . ALA A 1 103 ? -6.208 -6.550 -11.652 1.00 81.19 103 ALA A C 1
ATOM 770 O O . ALA A 1 103 ? -7.077 -7.338 -11.287 1.00 81.19 103 ALA A O 1
ATOM 771 N N . ALA A 1 104 ? -5.034 -6.947 -12.145 1.00 79.44 104 ALA A N 1
ATOM 772 C CA . ALA A 1 104 ? -4.513 -8.308 -12.114 1.00 79.44 104 ALA A CA 1
ATOM 773 C C . ALA A 1 104 ? -2.987 -8.226 -12.233 1.00 79.44 104 ALA A C 1
ATOM 775 O O . ALA A 1 104 ? -2.483 -7.788 -13.266 1.00 79.44 104 ALA A O 1
ATOM 776 N N . VAL A 1 105 ? -2.280 -8.578 -11.164 1.00 82.19 105 VAL A N 1
ATOM 777 C CA . VAL A 1 105 ? -0.817 -8.649 -11.119 1.00 82.19 105 VAL A CA 1
ATOM 778 C C . VAL A 1 105 ? -0.426 -10.099 -10.889 1.00 82.19 105 VAL A C 1
ATOM 780 O O . VAL A 1 105 ? -0.885 -10.698 -9.913 1.00 82.19 105 VAL A O 1
ATOM 783 N N . ASP A 1 106 ? 0.382 -10.660 -11.783 1.00 84.94 106 ASP A N 1
ATOM 784 C CA . ASP A 1 106 ? 0.838 -12.047 -11.694 1.00 84.94 106 ASP A CA 1
ATOM 785 C C . ASP A 1 106 ? 1.751 -12.256 -10.481 1.00 84.94 106 ASP A C 1
ATOM 787 O O . ASP A 1 106 ? 2.430 -11.330 -10.047 1.00 84.94 106 ASP A O 1
ATOM 791 N N . GLY A 1 107 ? 1.772 -13.472 -9.930 1.00 79.94 107 GLY A N 1
ATOM 792 C CA . GLY A 1 107 ? 2.503 -13.813 -8.699 1.00 79.94 107 GLY A CA 1
ATOM 793 C C . GLY A 1 107 ? 4.001 -13.525 -8.731 1.00 79.94 107 GLY A C 1
ATOM 794 O O . GLY A 1 107 ? 4.600 -13.305 -7.683 1.00 79.94 107 GLY A O 1
ATOM 795 N N . ASP A 1 108 ? 4.582 -13.489 -9.929 1.00 85.19 108 ASP A N 1
ATOM 796 C CA . ASP A 1 108 ? 5.986 -13.150 -10.155 1.00 85.19 108 ASP A CA 1
ATOM 797 C C . ASP A 1 108 ? 6.241 -11.629 -10.201 1.00 85.19 108 ASP A C 1
ATOM 799 O O . ASP A 1 108 ? 7.377 -11.196 -10.020 1.00 85.19 108 ASP A O 1
ATOM 803 N N . ASP A 1 109 ? 5.196 -10.821 -10.410 1.00 87.00 109 ASP A N 1
ATOM 804 C CA . ASP A 1 109 ? 5.256 -9.360 -10.571 1.00 87.00 109 ASP A CA 1
ATOM 805 C C . ASP A 1 109 ? 4.856 -8.602 -9.288 1.00 87.00 109 ASP A C 1
ATOM 807 O O . ASP A 1 109 ? 4.749 -7.370 -9.273 1.00 87.00 109 ASP A O 1
ATOM 811 N N . TRP A 1 110 ? 4.610 -9.314 -8.184 1.00 87.44 110 TRP A N 1
ATOM 812 C CA . TRP A 1 110 ? 4.423 -8.703 -6.871 1.00 87.44 110 TRP A CA 1
ATOM 813 C C . TRP A 1 110 ? 5.053 -9.537 -5.763 1.00 87.44 110 TRP A C 1
ATOM 815 O O . TRP A 1 110 ? 5.149 -10.759 -5.830 1.00 87.44 110 TRP A O 1
ATOM 825 N N . GLY A 1 111 ? 5.456 -8.871 -4.687 1.00 83.81 111 GLY A N 1
ATOM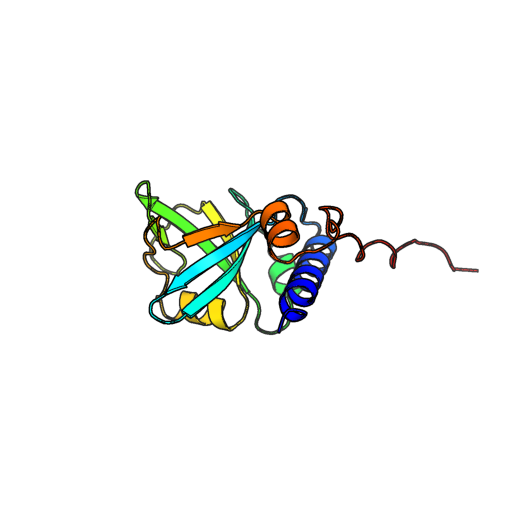 826 C CA . GLY A 1 111 ? 6.083 -9.564 -3.576 1.00 83.81 111 GLY A CA 1
ATOM 827 C C . GLY A 1 111 ? 6.081 -8.769 -2.289 1.00 83.81 111 GLY A C 1
ATOM 828 O O . GLY A 1 111 ? 5.888 -7.551 -2.264 1.00 83.81 111 GLY A O 1
ATOM 829 N N . PHE A 1 112 ? 6.305 -9.493 -1.198 1.00 83.62 112 PHE A N 1
ATOM 830 C CA . PHE A 1 112 ? 6.638 -8.893 0.079 1.00 83.62 112 PHE A CA 1
ATOM 831 C C . PHE A 1 112 ? 8.140 -8.911 0.268 1.00 83.62 112 PHE A C 1
ATOM 833 O O . PHE A 1 112 ? 8.769 -9.966 0.175 1.00 83.62 112 PHE A O 1
ATOM 840 N N . THR A 1 113 ? 8.682 -7.765 0.650 1.00 73.88 113 THR A N 1
ATOM 841 C CA . THR A 1 113 ? 10.071 -7.682 1.076 1.00 73.88 113 THR A CA 1
ATOM 842 C C . THR A 1 113 ? 10.086 -7.488 2.584 1.00 73.88 113 THR A C 1
ATOM 844 O O . THR A 1 113 ? 9.633 -6.468 3.115 1.00 73.88 113 THR A O 1
ATOM 847 N N . ASP A 1 114 ? 10.578 -8.506 3.293 1.00 67.06 114 ASP A N 1
ATOM 848 C CA . ASP A 1 114 ? 10.735 -8.435 4.740 1.00 67.06 114 ASP A CA 1
ATOM 849 C C . ASP A 1 114 ? 11.729 -7.334 5.112 1.00 67.06 114 ASP A C 1
ATOM 851 O O . ASP A 1 114 ? 12.780 -7.154 4.492 1.00 67.06 114 ASP A O 1
ATOM 855 N N . MET A 1 115 ? 11.443 -6.646 6.216 1.00 60.75 115 MET A N 1
ATOM 856 C CA . MET A 1 115 ? 12.283 -5.557 6.718 1.00 60.75 115 MET A CA 1
ATOM 857 C C . MET A 1 115 ? 13.720 -5.988 7.028 1.00 60.75 115 MET A C 1
ATOM 859 O O . MET A 1 115 ? 14.641 -5.180 6.939 1.00 60.75 115 MET A O 1
ATOM 863 N N . ARG A 1 116 ? 13.933 -7.268 7.356 1.00 59.97 116 ARG A N 1
ATOM 864 C CA . ARG A 1 116 ? 15.273 -7.843 7.547 1.00 59.97 116 ARG A CA 1
ATOM 865 C C . ARG A 1 116 ? 16.078 -7.866 6.253 1.00 59.97 116 ARG A C 1
ATOM 867 O O . ARG A 1 116 ? 17.263 -7.550 6.281 1.00 59.97 116 ARG A O 1
ATOM 874 N N . THR A 1 117 ? 15.430 -8.230 5.152 1.00 61.84 117 THR A N 1
ATOM 875 C CA . THR A 1 117 ? 16.033 -8.278 3.818 1.00 61.84 117 THR A CA 1
ATOM 876 C C . THR A 1 117 ? 16.348 -6.863 3.344 1.00 61.84 117 THR A C 1
ATOM 878 O O . THR A 1 117 ? 17.490 -6.583 3.001 1.00 61.84 117 THR A O 1
ATOM 881 N N . LEU A 1 118 ? 15.401 -5.927 3.492 1.00 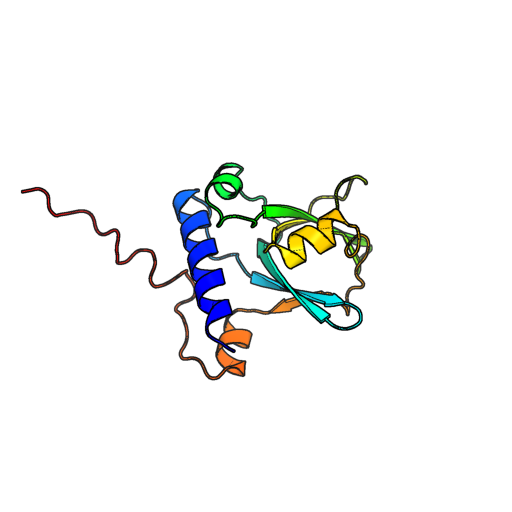59.97 118 LEU A N 1
ATOM 882 C CA . LEU A 1 118 ? 15.617 -4.507 3.172 1.00 59.97 118 LEU A CA 1
ATOM 883 C C . LEU A 1 118 ? 16.769 -3.881 3.970 1.00 59.97 118 LEU A C 1
ATOM 885 O O . LEU A 1 118 ? 17.592 -3.153 3.415 1.00 59.97 118 LEU A O 1
ATOM 889 N N . ALA A 1 119 ? 16.838 -4.159 5.275 1.00 55.72 119 ALA A N 1
ATOM 890 C CA . ALA A 1 119 ? 17.913 -3.659 6.127 1.00 55.72 119 ALA A CA 1
ATOM 891 C C . ALA A 1 119 ? 19.275 -4.257 5.734 1.00 55.72 119 ALA A C 1
ATOM 893 O O . ALA A 1 119 ? 20.273 -3.538 5.704 1.00 55.72 119 ALA A O 1
ATOM 894 N N . GLY A 1 120 ? 19.311 -5.550 5.397 1.00 54.84 120 GLY A N 1
ATOM 895 C CA . GLY A 1 120 ? 20.519 -6.243 4.953 1.00 54.84 120 GLY A CA 1
ATOM 896 C C . GLY A 1 120 ? 21.051 -5.735 3.611 1.00 54.84 120 GLY A C 1
ATOM 897 O O . GLY A 1 120 ? 22.229 -5.392 3.519 1.00 54.84 120 GLY A O 1
ATOM 898 N N . ASP A 1 121 ? 20.188 -5.630 2.598 1.00 53.69 121 ASP A N 1
ATOM 899 C CA . ASP A 1 121 ? 20.582 -5.304 1.219 1.00 53.69 121 ASP A CA 1
ATOM 900 C C . ASP A 1 121 ? 21.104 -3.880 1.061 1.00 53.69 121 ASP A C 1
ATOM 902 O O . ASP A 1 121 ? 21.968 -3.609 0.226 1.00 53.69 121 ASP A O 1
ATOM 906 N N . ALA A 1 122 ? 20.624 -2.962 1.894 1.00 53.12 122 ALA A N 1
ATOM 907 C CA . ALA A 1 122 ? 21.056 -1.577 1.848 1.00 53.12 122 ALA A CA 1
ATOM 908 C C . ALA A 1 122 ? 22.063 -1.212 2.963 1.00 53.12 122 ALA A C 1
ATOM 910 O O . ALA A 1 122 ? 22.375 -0.040 3.170 1.00 53.12 122 ALA A O 1
ATOM 911 N N . GLY A 1 123 ? 22.655 -2.227 3.613 1.00 47.31 123 GLY A N 1
ATOM 912 C CA . GLY A 1 123 ? 23.791 -2.069 4.530 1.00 47.31 123 GLY A CA 1
ATOM 913 C C . GLY A 1 123 ? 23.440 -1.372 5.847 1.00 47.31 123 GLY A C 1
ATOM 914 O O . GLY A 1 123 ? 24.305 -0.762 6.479 1.00 47.31 123 GLY A O 1
ATOM 915 N N . TRP A 1 124 ? 22.175 -1.438 6.257 1.00 52.41 124 TRP A N 1
ATOM 916 C CA . TRP A 1 124 ? 21.656 -0.745 7.428 1.00 52.41 124 TRP A CA 1
ATOM 917 C C . TRP A 1 124 ? 21.882 -1.557 8.707 1.00 52.41 124 TRP A C 1
ATOM 919 O O . TRP A 1 124 ? 21.651 -2.766 8.764 1.00 52.41 124 TRP A O 1
ATOM 929 N N . GLY A 1 125 ? 22.278 -0.874 9.786 1.00 40.72 125 GLY A N 1
ATOM 930 C CA . GLY A 1 125 ? 22.118 -1.418 11.133 1.00 40.72 125 GLY A CA 1
ATOM 931 C C . GLY A 1 125 ? 20.631 -1.633 11.407 1.00 40.72 125 GLY A C 1
ATOM 932 O O . GLY A 1 125 ? 19.827 -0.758 11.093 1.00 40.72 125 GLY A O 1
ATOM 933 N N . TYR A 1 126 ? 20.277 -2.799 11.951 1.00 42.06 126 TYR A N 1
ATOM 934 C CA . TYR A 1 126 ? 18.900 -3.202 12.255 1.00 42.06 126 TYR A CA 1
ATOM 935 C C . TYR A 1 126 ? 18.070 -2.027 12.802 1.00 42.06 126 TYR A C 1
ATOM 937 O O . TYR A 1 126 ? 18.360 -1.555 13.906 1.00 42.06 126 TYR A O 1
ATOM 945 N N . PRO A 1 127 ? 17.023 -1.558 12.106 1.00 47.84 127 PRO A N 1
ATOM 946 C CA . PRO A 1 127 ? 15.945 -0.909 12.821 1.00 47.84 127 PRO A CA 1
ATOM 947 C C . PRO A 1 127 ? 15.288 -1.999 13.675 1.00 47.84 127 PRO A C 1
ATOM 949 O O . PRO A 1 127 ? 14.885 -3.046 13.165 1.00 47.84 127 PRO A O 1
ATOM 952 N N . ASP A 1 128 ? 15.249 -1.799 14.990 1.00 46.44 128 ASP A N 1
ATOM 953 C CA . ASP A 1 128 ? 14.424 -2.617 15.879 1.00 46.44 128 ASP A CA 1
ATOM 954 C C . ASP A 1 128 ? 12.992 -2.693 15.277 1.00 46.44 128 ASP A C 1
ATOM 956 O O . ASP A 1 128 ? 12.459 -1.663 14.841 1.00 46.44 128 ASP A O 1
ATOM 960 N N . PRO A 1 129 ? 12.412 -3.902 15.122 1.00 46.22 129 PRO A N 1
ATOM 961 C CA . PRO A 1 129 ? 11.342 -4.205 14.159 1.00 46.22 129 PRO A CA 1
ATOM 962 C C . PRO A 1 129 ? 9.961 -3.580 14.434 1.00 46.22 129 PRO A C 1
ATOM 964 O O . PRO A 1 129 ? 8.975 -4.025 13.855 1.00 46.22 129 PRO A O 1
ATOM 967 N N . ALA A 1 130 ? 9.844 -2.580 15.305 1.00 49.47 130 ALA A N 1
ATOM 968 C CA . ALA A 1 130 ? 8.549 -2.133 15.811 1.00 49.47 130 ALA A CA 1
ATOM 969 C C . ALA A 1 130 ? 8.145 -0.678 15.505 1.00 49.47 130 ALA A C 1
ATOM 971 O O . ALA A 1 130 ? 7.200 -0.250 16.141 1.00 49.47 130 ALA A O 1
ATOM 972 N N . CYS A 1 131 ? 8.776 0.074 14.586 1.00 53.94 131 CYS A N 1
ATOM 973 C CA . CYS A 1 131 ? 8.660 1.557 14.485 1.00 53.94 131 CYS A CA 1
ATOM 974 C C . CYS A 1 131 ? 9.575 2.336 15.459 1.00 53.94 131 CYS A C 1
ATOM 976 O O . CYS A 1 131 ? 9.220 3.396 15.974 1.00 53.94 131 CYS A O 1
ATOM 978 N N . ALA A 1 132 ? 10.781 1.823 15.720 1.00 42.44 132 ALA A N 1
ATOM 979 C CA . ALA A 1 132 ? 11.610 2.075 16.908 1.00 42.44 132 ALA A CA 1
ATOM 980 C C . ALA A 1 132 ? 12.140 3.501 17.225 1.00 42.44 132 ALA A C 1
ATOM 982 O O . ALA A 1 132 ? 13.101 3.632 17.979 1.00 42.44 132 ALA A O 1
ATOM 983 N N . ARG A 1 133 ? 11.533 4.589 16.737 1.00 45.19 133 ARG A N 1
ATOM 984 C CA . ARG A 1 133 ? 11.730 5.946 17.297 1.00 45.19 133 ARG A CA 1
ATOM 985 C C . ARG A 1 133 ? 10.453 6.787 17.456 1.00 45.19 133 ARG A C 1
ATOM 987 O O . ARG A 1 133 ? 10.558 7.909 17.938 1.00 45.19 133 ARG A O 1
ATOM 994 N N . GLY A 1 134 ? 9.262 6.269 17.134 1.00 39.84 134 GLY A N 1
ATOM 995 C CA . GLY A 1 134 ? 7.995 7.000 17.329 1.00 39.84 134 GLY A CA 1
ATOM 996 C C . GLY A 1 134 ? 7.544 7.104 18.795 1.00 39.84 134 GLY A C 1
ATOM 997 O O . GLY A 1 134 ? 7.007 8.127 19.215 1.00 39.84 134 GLY A O 1
ATOM 998 N N . ALA A 1 135 ? 7.840 6.089 19.615 1.00 38.34 135 ALA A N 1
ATOM 999 C CA . ALA A 1 135 ? 7.368 6.009 21.002 1.00 38.34 135 ALA A CA 1
ATOM 1000 C C . ALA A 1 135 ? 8.282 6.679 22.052 1.00 38.34 135 ALA A C 1
ATOM 1002 O O . ALA A 1 135 ? 7.819 6.988 23.150 1.00 38.34 135 ALA A O 1
ATOM 1003 N N . GLU A 1 136 ? 9.559 6.957 21.754 1.00 33.06 136 GLU A N 1
ATOM 1004 C CA . GLU A 1 136 ? 10.462 7.582 22.745 1.00 33.06 136 GLU A CA 1
ATOM 1005 C C . GLU A 1 136 ? 10.206 9.096 22.918 1.00 33.06 136 GLU A C 1
ATOM 1007 O O . GLU A 1 136 ? 10.645 9.697 23.896 1.00 33.06 136 GLU A O 1
ATOM 1012 N N . ALA A 1 137 ? 9.406 9.713 22.038 1.00 36.62 137 ALA A N 1
ATOM 1013 C CA . ALA A 1 137 ? 8.935 11.094 22.191 1.00 36.62 137 ALA A CA 1
ATOM 1014 C C . ALA A 1 137 ? 7.592 11.221 22.944 1.00 36.62 137 ALA A C 1
ATOM 1016 O O . ALA A 1 137 ? 7.128 12.337 23.182 1.00 36.62 137 ALA A O 1
ATOM 1017 N N . ALA A 1 138 ? 6.978 10.109 23.365 1.00 36.75 138 ALA A N 1
ATOM 1018 C CA . ALA A 1 138 ? 5.717 10.102 24.107 1.00 36.75 138 ALA A CA 1
ATOM 1019 C C . ALA A 1 138 ? 5.847 9.415 25.479 1.00 36.75 138 ALA A C 1
ATOM 1021 O O . ALA A 1 138 ? 4.970 8.662 25.900 1.00 36.75 138 ALA A O 1
ATOM 1022 N N . ALA A 1 139 ? 6.924 9.689 26.221 1.00 32.75 139 ALA A N 1
ATOM 1023 C CA . ALA A 1 139 ? 6.953 9.389 27.650 1.00 32.75 139 ALA A CA 1
ATOM 1024 C C . ALA A 1 139 ? 6.112 10.440 28.423 1.00 32.75 139 ALA A C 1
ATOM 1026 O O . ALA A 1 139 ? 6.358 11.643 28.298 1.00 32.75 139 ALA A O 1
ATOM 1027 N N . PRO A 1 140 ? 5.117 10.035 29.234 1.00 45.66 140 PRO A N 1
ATOM 1028 C CA . PRO A 1 140 ? 4.259 10.952 29.974 1.00 45.66 140 PRO A CA 1
ATOM 1029 C C . PRO A 1 140 ? 4.976 11.457 31.230 1.00 45.66 140 PRO A C 1
ATOM 1031 O O . PRO A 1 140 ? 5.230 10.687 32.153 1.00 45.66 140 PRO A O 1
ATOM 1034 N N . GLY A 1 141 ? 5.255 12.761 31.319 1.00 41.53 141 GLY A N 1
ATOM 1035 C CA . GLY A 1 141 ? 5.670 13.345 32.597 1.00 41.53 141 GLY A CA 1
ATOM 1036 C C . GLY A 1 141 ? 6.545 14.587 32.529 1.00 41.53 141 GLY A C 1
ATOM 1037 O O . GLY A 1 141 ? 7.719 14.525 32.860 1.00 41.53 141 GLY A O 1
ATOM 1038 N N . ALA A 1 142 ? 5.946 15.739 32.234 1.00 35.38 142 ALA A N 1
ATOM 1039 C CA . ALA A 1 142 ? 6.417 17.017 32.773 1.00 35.38 142 ALA A CA 1
ATOM 1040 C C . ALA A 1 142 ? 5.234 17.982 32.948 1.00 35.38 142 ALA A C 1
ATOM 1042 O O . ALA A 1 142 ? 5.172 19.060 32.367 1.00 35.38 142 ALA A O 1
ATOM 1043 N N . ARG A 1 143 ? 4.250 17.572 33.758 1.00 38.19 143 ARG A N 1
ATOM 1044 C CA . ARG A 1 143 ? 3.503 18.530 34.577 1.00 38.19 143 ARG A CA 1
ATOM 1045 C C . ARG A 1 143 ? 4.112 18.501 35.969 1.00 38.19 143 ARG A C 1
ATOM 1047 O O . ARG A 1 143 ? 3.821 17.572 36.717 1.00 38.19 143 ARG A O 1
ATOM 1054 N N . ARG A 1 144 ? 4.904 19.516 36.294 1.00 43.31 144 ARG A N 1
ATOM 1055 C CA . ARG A 1 144 ? 4.809 20.278 37.543 1.00 43.31 144 ARG A CA 1
ATOM 1056 C C . ARG A 1 144 ? 5.276 21.696 37.273 1.00 43.31 144 ARG A C 1
ATOM 1058 O O . ARG A 1 144 ? 6.320 21.829 36.605 1.00 43.31 144 ARG A O 1
#

Sequence (144 aa):
MHEDGYEEMGAVCEALERAGADPRGLRRIEFDLPGRTLHGWALDDGRLPQSVRTALPHGWGVRPAAQGDDETLSAGHGRLVGHRMDIVAPPALAEAIDTGALAAVDGDDWGFTDMRTLAGDAGWGYPDPACARGAEAAAPGARR

Radius of gyration: 16.01 Å; chains: 1; bounding box: 40×39×55 Å